Protein AF-A0A2V5YLE9-F1 (afdb_monomer)

Mean predicted aligned error: 8.65 Å

pLDDT: mean 86.05, std 17.77, range [42.78, 98.38]

Solvent-accessible surface area (backbone atoms only — not comparable to full-atom values): 5105 Å² total; per-residue (Å²): 140,82,92,82,78,96,72,80,71,75,74,76,61,71,86,76,62,84,81,78,90,77,70,87,95,57,62,68,45,78,48,78,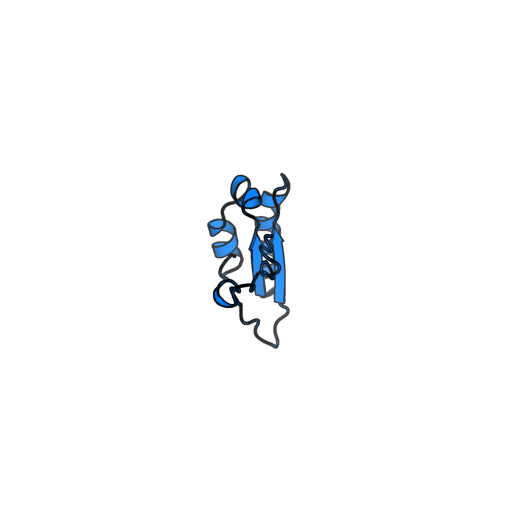40,48,66,44,91,67,34,50,54,50,52,58,54,38,42,53,42,41,75,71,67,30,49,39,40,43,37,50,40,76,61,18,50,82,58,36,56,60,67,60,48,22,66,50,35,73,35,76,61,78

Radius of gyration: 17.74 Å; Cα contacts (8 Å, |Δi|>4): 100; chains: 1; bounding box: 28×60×34 Å

Foldseek 3Di:
DDDDDPPPPPPPPPVPPPDDDDDPPAAEDEAEAEQDLCRVCVLVVLQVCVVVVYQYAYEYDPNSCVNPNQVSSCVSNVHHYD

Nearest PDB structures (foldseek):
  6tgv-assembly1_D  TM=9.806E-01  e=8.445E-07  Mycolicibacterium smegmatis MC2 155
  6tgv-assembly1_A-3  TM=9.786E-01  e=1.662E-06  Mycolicibacterium smegmatis MC2 155
  6tgv-assembly1_C  TM=9.787E-01  e=3.270E-06  Mycolicibacterium smegmatis MC2 155
  6tgv-assembly1_B  TM=9.795E-01  e=5.251E-06  Mycolicibacterium smegmatis MC2 155
  6jdd-assembly1_A  TM=8.702E-01  e=8.988E-03  Streptomyces sp.

Secondary structure (DSSP, 8-state):
-------------GGG-------TTS-EEEEEE-SSGGGGGHHHHHHHHHHTT-EEEEEE-HHHHTTS-HHHHHHHHSS-B-

Sequence (82 aa):
MAAIDKSSRRKVDKSLRKVVDIPPGRKSVVLGVTGSIAAYKSAELASLLVKQAHEVFVVMTQDATEFISPLTLQTLSKNPVM

Structure (mmCIF, N/CA/C/O backbone):
data_AF-A0A2V5YLE9-F1
#
_entry.id   AF-A0A2V5YLE9-F1
#
loop_
_atom_site.group_PDB
_atom_site.id
_atom_site.type_symbol
_atom_site.label_atom_id
_atom_site.label_alt_id
_atom_site.label_comp_id
_atom_site.label_asym_id
_atom_site.label_entity_id
_atom_site.label_seq_id
_atom_site.pdbx_PDB_ins_code
_atom_site.Cartn_x
_atom_site.Cartn_y
_atom_site.Cartn_z
_atom_site.occupancy
_atom_site.B_iso_or_equiv
_atom_site.auth_seq_id
_atom_site.auth_comp_id
_atom_site.auth_asym_id
_atom_site.auth_atom_id
_atom_site.pdbx_PDB_model_num
ATOM 1 N N . MET A 1 1 ? 0.999 -48.265 -21.685 1.00 43.25 1 MET A N 1
ATOM 2 C CA . MET A 1 1 ? 2.273 -48.221 -20.933 1.00 43.25 1 MET A CA 1
ATOM 3 C C . MET A 1 1 ? 2.927 -46.890 -21.302 1.00 43.25 1 MET A C 1
ATOM 5 O O . MET A 1 1 ? 3.290 -46.749 -22.451 1.00 43.25 1 MET A O 1
ATOM 9 N N . ALA A 1 2 ? 2.947 -45.817 -20.515 1.00 42.78 2 ALA A N 1
ATOM 10 C CA . ALA A 1 2 ? 2.765 -45.629 -19.084 1.00 42.78 2 ALA A CA 1
ATOM 11 C C . ALA A 1 2 ? 1.841 -44.428 -18.800 1.00 42.78 2 ALA A C 1
ATOM 13 O O . ALA A 1 2 ? 1.836 -43.438 -19.527 1.00 42.78 2 ALA A O 1
ATOM 14 N N . ALA A 1 3 ? 1.050 -44.558 -17.739 1.00 53.31 3 ALA A N 1
ATOM 15 C CA . ALA A 1 3 ? 0.249 -43.503 -17.145 1.00 53.31 3 ALA A CA 1
ATOM 16 C C . ALA A 1 3 ? 1.111 -42.709 -16.152 1.00 53.31 3 ALA A C 1
ATOM 18 O O . ALA A 1 3 ? 1.623 -43.306 -15.211 1.00 53.31 3 ALA A O 1
ATOM 19 N N . ILE A 1 4 ? 1.260 -41.399 -16.362 1.00 58.19 4 ILE A N 1
ATOM 20 C CA . ILE A 1 4 ? 1.827 -40.398 -15.436 1.00 58.19 4 ILE A CA 1
ATOM 21 C C . ILE A 1 4 ? 1.242 -39.052 -15.915 1.00 58.19 4 ILE A C 1
ATOM 23 O O . ILE A 1 4 ? 1.361 -38.745 -17.092 1.00 58.19 4 ILE A O 1
ATOM 27 N N . ASP A 1 5 ? 0.558 -38.187 -15.178 1.00 47.16 5 ASP A N 1
ATOM 28 C CA . ASP A 1 5 ? 0.082 -38.143 -13.804 1.00 47.16 5 ASP A CA 1
ATOM 29 C C . ASP A 1 5 ? -1.033 -37.067 -13.788 1.00 47.16 5 ASP A C 1
ATOM 31 O O . ASP A 1 5 ? -0.815 -35.917 -14.170 1.00 47.16 5 ASP A O 1
ATOM 35 N N . LYS A 1 6 ? -2.258 -37.437 -13.394 1.00 51.00 6 LYS A N 1
ATOM 36 C CA . LYS A 1 6 ? -3.410 -36.522 -13.240 1.00 51.00 6 LYS A CA 1
ATOM 37 C C . LYS A 1 6 ? -3.437 -35.868 -11.841 1.00 51.00 6 LYS A C 1
ATOM 39 O O . LYS A 1 6 ? -4.517 -35.549 -11.345 1.00 51.00 6 LYS A O 1
ATOM 44 N N . SER A 1 7 ? -2.286 -35.644 -11.196 1.00 52.75 7 SER A N 1
ATOM 45 C CA . SER A 1 7 ? -2.206 -35.151 -9.809 1.00 52.75 7 SER A CA 1
ATOM 46 C C . SER A 1 7 ? -1.720 -33.703 -9.631 1.00 52.75 7 SER A C 1
ATOM 48 O O . SER A 1 7 ? -1.457 -33.285 -8.504 1.00 52.75 7 SER A O 1
ATOM 50 N N . SER A 1 8 ? -1.693 -32.861 -10.668 1.00 46.66 8 SER A N 1
ATOM 51 C CA . SER A 1 8 ? -1.369 -31.428 -10.490 1.00 46.66 8 SER A CA 1
ATOM 52 C C . SER A 1 8 ? -2.593 -30.550 -10.178 1.00 46.66 8 SER A C 1
ATOM 54 O O . SER A 1 8 ? -2.709 -29.402 -10.613 1.00 46.66 8 SER A O 1
ATOM 56 N N . ARG A 1 9 ? -3.538 -31.063 -9.376 1.00 52.78 9 ARG A N 1
ATOM 57 C CA . ARG A 1 9 ? -4.424 -30.175 -8.612 1.00 52.78 9 ARG A CA 1
ATOM 58 C C . ARG A 1 9 ? -3.545 -29.527 -7.551 1.00 52.78 9 ARG A C 1
ATOM 60 O O . ARG A 1 9 ? -3.353 -30.113 -6.489 1.00 52.78 9 ARG A O 1
ATOM 67 N N . ARG A 1 10 ? -2.985 -28.348 -7.857 1.00 52.34 10 ARG A N 1
ATOM 68 C CA . ARG A 1 10 ? -2.326 -27.468 -6.882 1.00 52.34 10 ARG A CA 1
ATOM 69 C C . ARG A 1 10 ? -3.210 -27.409 -5.636 1.00 52.34 10 ARG A C 1
ATOM 71 O O . ARG A 1 10 ? -4.237 -26.733 -5.633 1.00 52.34 10 ARG A O 1
ATOM 78 N N . LYS A 1 11 ? -2.835 -28.145 -4.586 1.00 49.62 11 LYS A N 1
ATOM 79 C CA . LYS A 1 11 ? -3.309 -27.866 -3.235 1.00 49.62 11 LYS A CA 1
ATOM 80 C C . LYS A 1 11 ? -2.810 -26.455 -2.960 1.00 49.62 11 LYS A C 1
ATOM 82 O O . LYS A 1 11 ? -1.620 -26.266 -2.747 1.00 49.62 11 LYS A O 1
ATOM 87 N N . VAL A 1 12 ? -3.690 -25.464 -3.095 1.00 57.38 12 VAL A N 1
ATOM 88 C CA . VAL A 1 12 ? -3.396 -24.099 -2.660 1.00 57.38 12 VAL A CA 1
ATOM 89 C C . VAL A 1 12 ? -3.128 -24.215 -1.170 1.00 57.38 12 VAL A C 1
ATOM 91 O O . VAL A 1 12 ? -4.047 -24.495 -0.398 1.00 57.38 12 VAL A O 1
ATOM 94 N N . ASP A 1 13 ? -1.855 -24.127 -0.801 1.00 57.06 13 ASP A N 1
ATOM 95 C CA . ASP A 1 13 ? -1.427 -24.218 0.580 1.00 57.06 13 ASP A CA 1
ATOM 96 C C . ASP A 1 13 ? -2.142 -23.119 1.374 1.00 57.06 13 ASP A C 1
ATOM 98 O O . ASP A 1 13 ? -2.020 -21.927 1.082 1.00 57.06 13 ASP A O 1
ATOM 102 N N . LYS A 1 14 ? -2.962 -23.527 2.347 1.00 56.97 14 LYS A N 1
ATOM 103 C CA . LYS A 1 14 ? -3.711 -22.597 3.197 1.00 56.97 14 LYS A CA 1
ATOM 104 C C . LYS A 1 14 ? -2.769 -21.753 4.064 1.00 56.97 14 LYS A C 1
ATOM 106 O O . LYS A 1 14 ? -3.198 -20.693 4.505 1.00 56.97 14 LYS A O 1
ATOM 111 N N . SER A 1 15 ? -1.516 -22.182 4.257 1.00 59.41 15 SER A N 1
ATOM 112 C CA . SER A 1 15 ? -0.489 -21.451 5.009 1.00 59.41 15 SER A CA 1
ATOM 113 C C . SER A 1 15 ? -0.056 -20.136 4.336 1.00 59.41 15 SER A C 1
ATOM 115 O O . SER A 1 15 ? 0.373 -19.213 5.021 1.00 59.41 15 SER A O 1
ATOM 117 N N . LEU A 1 16 ? -0.232 -20.010 3.012 1.00 63.22 16 LEU A N 1
ATOM 118 C CA . LEU A 1 16 ? 0.145 -18.819 2.236 1.00 63.22 16 LEU A CA 1
ATOM 119 C C . LEU A 1 16 ? -0.897 -17.693 2.295 1.00 63.22 16 LEU A C 1
ATOM 121 O O . LEU A 1 16 ? -0.659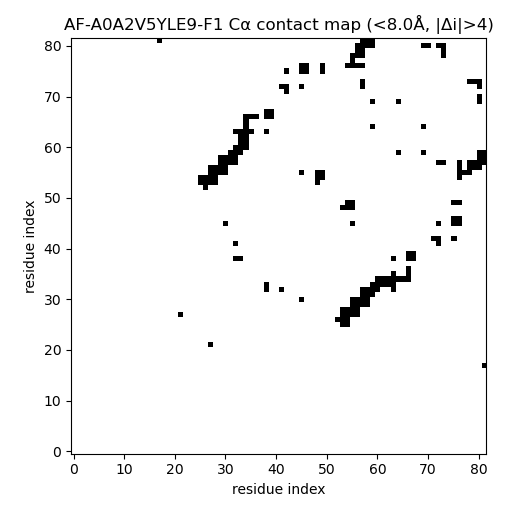 -16.595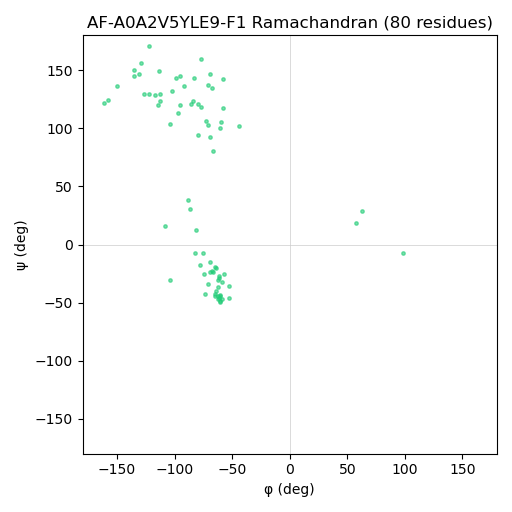 1.791 1.00 63.22 16 LEU A O 1
ATOM 125 N N . ARG A 1 17 ? -2.074 -17.941 2.883 1.00 66.69 17 ARG A N 1
ATOM 126 C CA . ARG A 1 17 ? -3.090 -16.902 3.063 1.00 66.69 17 ARG A CA 1
ATOM 127 C C . ARG A 1 17 ? -2.716 -16.053 4.271 1.00 66.69 17 ARG A C 1
ATOM 129 O O . ARG A 1 17 ? -3.069 -16.377 5.399 1.00 66.69 17 ARG A O 1
ATOM 136 N N . LYS A 1 18 ? -2.020 -14.948 4.024 1.00 73.62 18 LYS A N 1
ATOM 137 C CA . LYS A 1 18 ? -1.822 -13.898 5.022 1.00 73.62 18 LYS A CA 1
ATOM 138 C C . LYS A 1 18 ? -3.182 -13.200 5.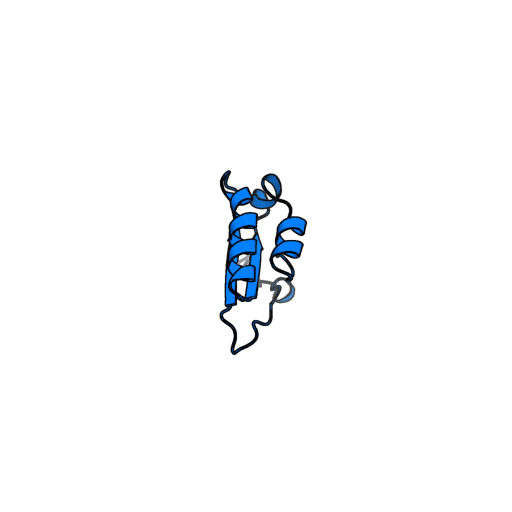210 1.00 73.62 18 LYS A C 1
ATOM 140 O O . LYS A 1 18 ? -3.651 -12.493 4.323 1.00 73.62 18 LYS A O 1
ATOM 145 N N . VAL A 1 19 ? -3.874 -13.510 6.307 1.00 78.06 19 VAL A N 1
ATOM 146 C CA . VAL A 1 19 ? -5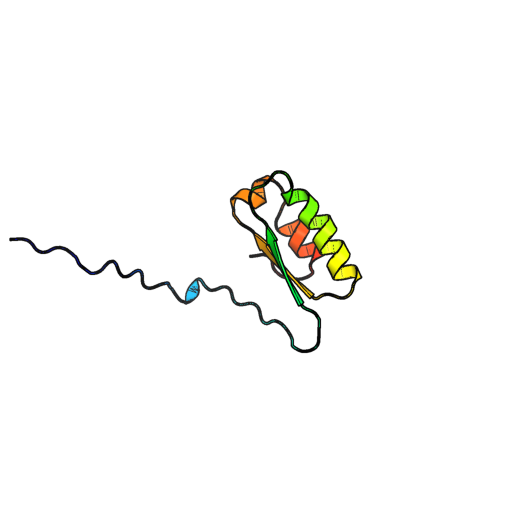.199 -12.953 6.635 1.00 78.06 19 VAL A CA 1
ATOM 147 C C . VAL A 1 19 ? -5.009 -11.712 7.498 1.00 78.06 19 VAL A C 1
ATOM 149 O O . VAL A 1 19 ? -4.195 -11.723 8.419 1.00 78.06 19 VAL A O 1
ATOM 152 N N . VAL A 1 20 ? -5.755 -10.651 7.195 1.00 80.88 20 VAL A N 1
ATOM 153 C CA . VAL A 1 20 ? -5.859 -9.468 8.053 1.00 80.88 20 VAL A CA 1
ATOM 154 C C . VAL A 1 20 ? -7.269 -9.387 8.603 1.00 80.88 20 VAL A C 1
ATOM 156 O O . VAL A 1 20 ? -8.229 -9.449 7.834 1.00 80.88 20 VAL A O 1
ATOM 159 N N . ASP A 1 21 ? -7.384 -9.219 9.916 1.00 80.94 21 ASP A N 1
ATOM 160 C CA . ASP A 1 21 ? -8.658 -8.936 10.562 1.00 80.94 21 ASP A CA 1
ATOM 161 C C . 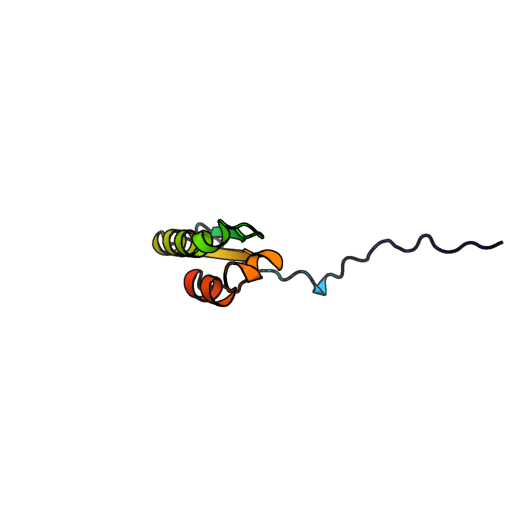ASP A 1 21 ? -9.027 -7.466 10.357 1.00 80.94 21 ASP A C 1
ATOM 163 O O . ASP A 1 21 ? -8.319 -6.554 10.786 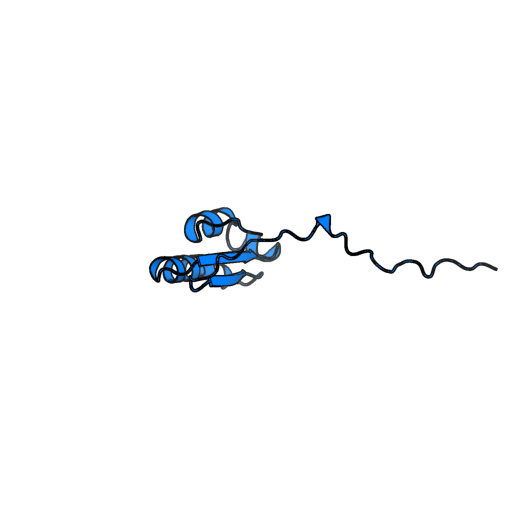1.00 80.94 21 ASP A O 1
ATOM 167 N N . ILE A 1 22 ? -10.153 -7.241 9.683 1.00 83.69 22 ILE A N 1
ATOM 168 C CA . ILE A 1 22 ? -10.693 -5.905 9.436 1.00 83.69 22 ILE A CA 1
ATOM 169 C C . ILE A 1 22 ? -11.752 -5.627 10.512 1.00 83.69 22 ILE A C 1
ATOM 171 O O . ILE A 1 22 ? -12.790 -6.297 10.522 1.00 83.69 22 ILE A O 1
ATOM 175 N N . PRO A 1 23 ? -11.523 -4.670 11.431 1.00 79.06 23 PRO A N 1
ATOM 176 C CA . PRO A 1 23 ? -12.440 -4.425 12.535 1.00 79.06 23 PRO A CA 1
ATOM 177 C C . PRO A 1 23 ? -13.784 -3.863 12.034 1.00 79.06 23 PRO A C 1
ATOM 179 O O . PRO A 1 23 ? -13.802 -2.929 11.226 1.00 79.06 23 PRO A O 1
ATOM 182 N N . PRO A 1 24 ? -14.926 -4.373 12.528 1.00 77.06 24 PRO A N 1
ATOM 183 C CA . PRO A 1 24 ? -16.233 -3.817 12.199 1.00 77.06 24 PRO A CA 1
ATOM 184 C C . PRO A 1 24 ? -16.419 -2.428 12.836 1.00 77.06 24 PRO A C 1
ATOM 186 O O . PRO A 1 24 ? -15.934 -2.159 13.932 1.00 77.06 24 PRO A O 1
ATOM 189 N N . GLY A 1 25 ? -17.148 -1.536 12.158 1.00 81.88 25 GLY A N 1
ATOM 190 C CA . GLY A 1 25 ? -17.530 -0.217 12.692 1.00 81.88 25 GLY A CA 1
ATOM 191 C C . GLY A 1 25 ? -16.660 0.967 12.248 1.00 81.88 25 GLY A C 1
ATOM 192 O O . GLY A 1 25 ? -17.047 2.113 12.475 1.00 81.88 25 GLY A O 1
ATOM 193 N N . ARG A 1 26 ? -15.540 0.730 11.551 1.00 81.62 26 ARG A N 1
ATOM 194 C CA . ARG A 1 26 ? -14.773 1.768 10.838 1.00 81.62 26 ARG A CA 1
ATOM 195 C C . ARG A 1 26 ? -14.829 1.546 9.331 1.00 81.62 26 ARG A C 1
ATOM 197 O O . ARG A 1 26 ? -14.940 0.420 8.859 1.00 81.62 26 ARG A O 1
ATOM 204 N N . LYS A 1 27 ? -14.763 2.635 8.558 1.00 93.06 27 LYS A N 1
ATOM 205 C CA . LYS A 1 27 ? -14.654 2.551 7.095 1.00 93.06 27 LYS A CA 1
ATOM 206 C C . LYS A 1 27 ? -13.243 2.084 6.741 1.00 93.06 27 LYS A C 1
ATOM 208 O O . LYS A 1 27 ? -12.301 2.866 6.860 1.00 93.06 27 LYS A O 1
ATOM 213 N N . SER A 1 28 ? -13.122 0.832 6.321 1.00 94.50 28 SER A N 1
ATOM 214 C CA . SER A 1 28 ? -11.852 0.215 5.938 1.00 94.50 28 SER A CA 1
ATOM 215 C C . SER A 1 28 ? -11.660 0.209 4.425 1.00 94.50 28 SER A C 1
ATOM 217 O O . SER A 1 28 ? -12.611 0.009 3.670 1.00 94.50 28 SER A O 1
ATOM 219 N N . VAL A 1 29 ? -10.421 0.414 3.986 1.00 95.62 29 VAL A N 1
ATOM 220 C CA . VAL A 1 29 ? -10.013 0.449 2.581 1.00 95.62 29 VAL A CA 1
ATOM 221 C C . VAL A 1 29 ? -8.866 -0.529 2.373 1.00 95.62 29 VAL A C 1
ATOM 223 O O . VAL A 1 29 ? -7.863 -0.479 3.083 1.00 95.62 29 VAL A O 1
ATOM 226 N N . VAL A 1 30 ? -8.994 -1.388 1.364 1.00 95.88 30 VAL A N 1
ATOM 227 C CA . VAL A 1 30 ? -7.877 -2.193 0.863 1.00 95.88 30 VAL A CA 1
ATOM 228 C C . VAL A 1 30 ? -7.259 -1.462 -0.324 1.00 9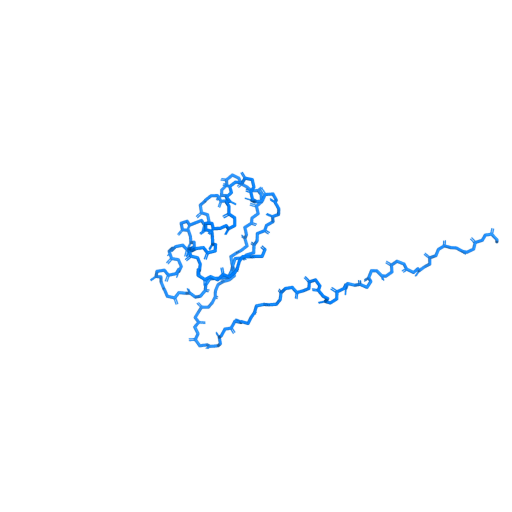5.88 30 VAL A C 1
ATOM 230 O O . VAL A 1 30 ? -7.938 -1.207 -1.318 1.00 95.88 30 VAL A O 1
ATOM 233 N N . LEU A 1 31 ? -5.980 -1.113 -0.218 1.00 97.50 31 LEU A N 1
ATOM 234 C CA . LEU A 1 31 ? -5.220 -0.425 -1.254 1.00 97.50 31 LEU A CA 1
ATOM 235 C C . LEU A 1 31 ? -4.279 -1.414 -1.950 1.00 97.50 31 LEU A C 1
ATOM 237 O O . LEU A 1 31 ? -3.241 -1.784 -1.404 1.00 97.50 31 LEU A O 1
ATOM 241 N N . GLY A 1 32 ? -4.651 -1.832 -3.160 1.00 97.69 32 GLY A N 1
ATOM 242 C CA . GLY A 1 32 ? -3.812 -2.656 -4.030 1.00 97.69 32 GLY A CA 1
ATOM 243 C C . GLY A 1 32 ? -2.831 -1.807 -4.840 1.00 97.69 32 GLY A C 1
ATOM 244 O O . GLY A 1 32 ? -3.259 -0.920 -5.577 1.00 97.69 32 GLY A O 1
ATOM 245 N N . VAL A 1 33 ? -1.531 -2.086 -4.737 1.00 98.38 33 VAL A N 1
ATOM 246 C CA . VAL A 1 33 ? -0.464 -1.374 -5.460 1.00 98.38 33 VAL A CA 1
ATOM 247 C C . VAL A 1 33 ? 0.260 -2.339 -6.402 1.00 98.38 33 VAL A C 1
ATOM 249 O O . VAL A 1 33 ? 0.689 -3.414 -5.997 1.00 98.38 33 VAL A O 1
ATOM 252 N N . THR A 1 34 ? 0.394 -1.968 -7.674 1.00 98.06 34 THR A N 1
ATOM 253 C CA . THR A 1 34 ? 1.014 -2.807 -8.717 1.00 98.06 34 THR A CA 1
ATOM 254 C C . THR A 1 34 ? 2.200 -2.100 -9.385 1.00 98.06 34 THR A C 1
ATOM 256 O O . THR A 1 34 ? 2.430 -0.915 -9.135 1.00 98.06 34 THR A O 1
ATOM 259 N N . GLY A 1 35 ? 2.969 -2.821 -10.212 1.00 97.19 35 GLY A N 1
ATOM 260 C CA . GLY A 1 35 ? 4.145 -2.315 -10.935 1.00 97.19 35 GLY A CA 1
ATOM 261 C C . GLY A 1 35 ? 3.809 -1.273 -12.007 1.00 97.19 35 GLY A C 1
ATOM 262 O O . GLY A 1 35 ? 3.729 -1.579 -13.192 1.00 97.19 35 GLY A O 1
ATOM 263 N N . SER A 1 36 ? 3.605 -0.029 -11.585 1.00 97.50 36 SER A N 1
ATOM 264 C CA . SER A 1 36 ? 3.345 1.126 -12.444 1.00 97.50 36 SER A CA 1
ATOM 265 C C . SER A 1 36 ? 4.179 2.308 -11.977 1.00 97.50 36 SER A C 1
ATOM 267 O O . SER A 1 36 ? 4.392 2.484 -10.779 1.00 97.50 36 SER A O 1
ATOM 269 N N . ILE A 1 37 ? 4.551 3.199 -12.899 1.00 97.56 37 ILE A N 1
ATOM 270 C CA . ILE A 1 37 ? 5.201 4.464 -12.538 1.00 97.56 37 ILE A CA 1
ATOM 271 C C . ILE A 1 37 ? 4.349 5.294 -11.567 1.00 97.56 37 ILE A C 1
ATOM 273 O O . ILE A 1 37 ? 4.884 6.067 -10.786 1.00 97.56 37 ILE A O 1
ATOM 277 N N . ALA A 1 38 ? 3.024 5.117 -11.561 1.00 97.81 38 ALA A N 1
ATOM 278 C CA . ALA A 1 38 ? 2.129 5.805 -10.634 1.00 97.81 38 ALA A CA 1
ATOM 279 C C . ALA A 1 38 ? 2.164 5.240 -9.199 1.00 97.81 38 ALA A C 1
ATOM 281 O O . ALA A 1 38 ? 1.571 5.842 -8.304 1.00 97.81 38 ALA A O 1
ATOM 282 N N . ALA A 1 39 ? 2.853 4.120 -8.948 1.00 98.38 39 ALA A N 1
ATOM 283 C CA . ALA A 1 39 ? 2.868 3.451 -7.649 1.00 98.38 39 ALA A CA 1
ATOM 284 C C . ALA A 1 39 ? 3.392 4.347 -6.517 1.00 98.38 39 ALA A C 1
ATOM 286 O O . ALA A 1 39 ? 2.871 4.271 -5.407 1.00 98.38 39 ALA A O 1
ATOM 287 N N . TYR A 1 40 ? 4.327 5.269 -6.776 1.00 97.75 40 TYR A N 1
ATOM 288 C CA . TYR A 1 40 ? 4.818 6.192 -5.741 1.00 97.75 40 TYR A CA 1
ATOM 289 C C . TYR A 1 40 ? 3.713 7.104 -5.171 1.00 97.75 40 TYR A C 1
ATOM 291 O O . TYR A 1 40 ? 3.758 7.476 -3.999 1.00 97.75 40 TYR A O 1
ATOM 299 N N . LYS A 1 41 ? 2.673 7.420 -5.962 1.00 98.06 41 LYS A N 1
ATOM 300 C CA . LYS A 1 41 ? 1.522 8.230 -5.517 1.00 98.06 41 LYS A CA 1
ATOM 301 C C . LYS A 1 41 ? 0.639 7.494 -4.510 1.00 98.06 41 LYS A C 1
ATOM 303 O O . LYS A 1 41 ? -0.156 8.126 -3.818 1.00 98.06 41 LYS A O 1
ATOM 308 N N . SER A 1 42 ? 0.787 6.174 -4.385 1.00 98.25 42 SER A N 1
ATOM 309 C CA . SER A 1 42 ? 0.056 5.396 -3.381 1.00 98.25 42 SER A CA 1
ATOM 310 C C . SER A 1 42 ? 0.392 5.831 -1.948 1.00 98.25 42 SER A C 1
ATOM 312 O O . SER A 1 42 ? -0.479 5.752 -1.085 1.00 98.25 42 SER A O 1
ATOM 314 N N . ALA A 1 43 ? 1.590 6.383 -1.700 1.00 98.25 43 ALA A N 1
ATOM 315 C CA . ALA A 1 43 ? 1.949 6.985 -0.414 1.00 98.25 43 ALA A CA 1
ATOM 316 C C . ALA A 1 43 ? 1.034 8.162 -0.049 1.00 98.25 43 ALA A C 1
ATOM 318 O O . ALA A 1 43 ? 0.494 8.229 1.057 1.00 98.25 43 ALA A O 1
ATOM 319 N N . GLU A 1 44 ? 0.832 9.085 -0.989 1.00 98.38 44 GLU A N 1
ATOM 320 C CA . GLU A 1 44 ? -0.039 10.241 -0.790 1.00 98.38 44 GLU A CA 1
ATOM 321 C C . GLU A 1 44 ? -1.484 9.791 -0.551 1.00 98.38 44 GLU A C 1
ATOM 323 O O . GLU A 1 44 ? -2.106 10.210 0.425 1.00 98.38 44 GLU A O 1
ATOM 328 N N . LEU A 1 45 ? -1.981 8.865 -1.377 1.00 98.25 45 LEU A N 1
ATOM 329 C CA . LEU A 1 45 ? -3.322 8.303 -1.231 1.00 98.25 45 LEU A CA 1
ATOM 330 C C . LEU A 1 45 ? -3.522 7.634 0.138 1.00 98.25 45 LEU A C 1
ATOM 332 O O . LEU A 1 45 ? -4.513 7.911 0.813 1.00 98.25 45 LEU A O 1
ATOM 336 N N . ALA A 1 46 ? -2.573 6.804 0.583 1.00 98.25 46 ALA A N 1
ATOM 337 C CA . ALA A 1 46 ? -2.626 6.167 1.896 1.00 98.25 46 ALA A CA 1
ATOM 338 C C . ALA A 1 46 ? -2.649 7.208 3.026 1.00 98.25 46 ALA A C 1
ATOM 340 O O . ALA A 1 46 ? -3.473 7.115 3.936 1.00 98.25 46 ALA A O 1
ATOM 341 N N . SER A 1 47 ? -1.803 8.242 2.942 1.00 98.19 47 SER A N 1
ATOM 342 C CA . SER A 1 47 ? -1.773 9.330 3.926 1.00 98.19 47 SER A CA 1
ATOM 343 C C . SER A 1 47 ? -3.107 10.078 4.001 1.00 98.19 47 SER A C 1
ATOM 345 O O . SER A 1 47 ? -3.594 10.359 5.097 1.00 98.19 47 SER A O 1
ATOM 347 N N . LEU A 1 48 ? -3.720 10.383 2.853 1.00 98.31 48 LEU A N 1
ATOM 348 C CA . LEU A 1 48 ? -5.008 11.078 2.786 1.00 98.31 48 LEU A CA 1
ATOM 349 C C . LEU A 1 48 ? -6.144 10.239 3.377 1.00 98.31 48 LEU A C 1
ATOM 351 O O . LEU A 1 48 ? -6.923 10.755 4.177 1.00 98.31 48 LEU A O 1
ATOM 355 N N . LEU A 1 49 ? -6.205 8.948 3.048 1.00 97.56 49 LEU A N 1
ATOM 356 C CA . LEU A 1 49 ? -7.215 8.037 3.589 1.00 97.56 49 LEU A CA 1
ATOM 357 C C . LEU A 1 49 ? -7.098 7.905 5.114 1.00 97.56 49 LEU A C 1
ATOM 359 O O . LEU A 1 49 ? -8.098 8.016 5.823 1.00 97.56 49 LEU A O 1
ATOM 363 N N . VAL A 1 50 ? -5.879 7.757 5.639 1.00 96.62 50 VAL A N 1
ATOM 364 C CA . VAL A 1 50 ? -5.650 7.697 7.092 1.00 96.62 50 VAL A CA 1
ATOM 365 C C . VAL A 1 50 ? -6.027 9.014 7.777 1.00 96.62 50 VAL A C 1
ATOM 367 O O . VAL A 1 50 ? -6.645 8.995 8.842 1.00 96.62 50 VAL A O 1
ATOM 370 N N . LYS A 1 51 ? -5.729 10.171 7.168 1.00 97.00 51 LYS A N 1
ATOM 371 C CA . LYS A 1 51 ? -6.162 11.490 7.678 1.00 97.00 51 LYS A CA 1
ATOM 372 C C . LYS A 1 51 ? -7.684 11.636 7.722 1.00 97.00 51 LYS A C 1
ATOM 374 O O . LYS A 1 51 ? -8.199 12.320 8.599 1.00 97.00 51 LYS A O 1
ATOM 379 N N . GLN A 1 52 ? -8.397 10.970 6.819 1.00 96.31 52 GLN A N 1
ATOM 380 C CA . GLN A 1 52 ? -9.861 10.892 6.806 1.00 96.31 52 GLN A CA 1
ATOM 381 C C . GLN A 1 52 ? -10.424 9.840 7.782 1.00 96.31 52 GLN A C 1
ATOM 383 O O . GLN A 1 52 ? -11.613 9.533 7.740 1.00 96.31 52 GLN A O 1
ATOM 388 N N . ALA A 1 53 ? -9.588 9.313 8.684 1.00 94.00 53 ALA A N 1
ATOM 389 C CA . ALA A 1 53 ? -9.937 8.301 9.678 1.00 94.00 53 ALA A CA 1
ATOM 390 C C . ALA A 1 53 ? -10.390 6.953 9.082 1.00 94.00 53 ALA A C 1
ATOM 392 O O . ALA A 1 53 ? -11.152 6.215 9.713 1.00 94.00 53 ALA A O 1
ATOM 393 N N . HIS A 1 54 ? -9.901 6.613 7.885 1.00 95.88 54 HIS A N 1
ATOM 394 C CA . HIS A 1 54 ? -10.043 5.273 7.320 1.00 95.88 54 HIS A CA 1
ATOM 395 C C . HIS A 1 54 ? -8.962 4.324 7.845 1.00 95.88 54 HIS A C 1
ATOM 397 O O . HIS A 1 54 ? -7.803 4.711 7.997 1.00 95.88 54 HIS A O 1
ATOM 403 N N . GLU A 1 55 ? -9.335 3.063 8.061 1.00 95.50 55 GLU A N 1
ATOM 404 C CA . GLU A 1 55 ? -8.367 1.975 8.244 1.00 95.50 55 GLU A CA 1
ATOM 405 C C . GLU A 1 55 ? -7.865 1.538 6.870 1.00 95.50 55 GLU A C 1
ATOM 407 O O . GLU A 1 55 ? -8.669 1.148 6.023 1.00 95.50 55 GLU A O 1
ATOM 412 N N . VAL A 1 56 ? -6.559 1.619 6.628 1.00 96.44 56 VAL A N 1
ATOM 413 C CA . VAL A 1 56 ? -5.975 1.327 5.313 1.00 96.44 56 VAL A CA 1
ATOM 414 C C . VAL A 1 56 ? -5.125 0.070 5.399 1.00 96.44 56 VAL A C 1
ATOM 416 O O . VAL A 1 56 ? -4.172 0.022 6.170 1.00 96.44 56 VAL A O 1
ATOM 419 N N . PHE A 1 57 ? -5.436 -0.922 4.570 1.00 96.44 57 PHE A N 1
ATOM 420 C CA . PHE A 1 57 ? -4.688 -2.171 4.449 1.00 96.44 57 PHE A CA 1
ATOM 421 C C . PHE A 1 57 ? -4.063 -2.248 3.064 1.00 96.44 57 PHE A C 1
ATOM 423 O O . PHE A 1 57 ? -4.774 -2.211 2.062 1.00 96.44 57 PHE A O 1
ATOM 430 N N . VAL A 1 58 ? -2.738 -2.328 2.993 1.00 97.25 58 VAL A N 1
ATOM 431 C CA . VAL A 1 58 ? -2.015 -2.268 1.719 1.00 97.25 58 VAL A CA 1
ATOM 432 C C . VAL A 1 58 ? -1.578 -3.663 1.296 1.00 97.25 58 VAL A C 1
ATOM 434 O O . VAL A 1 58 ? -0.979 -4.402 2.077 1.00 97.25 58 VAL A O 1
ATOM 437 N N . VAL A 1 59 ? -1.838 -3.985 0.033 1.00 96.75 59 VAL A N 1
ATOM 438 C CA . VAL A 1 59 ? -1.319 -5.177 -0.640 1.00 96.75 59 VAL A CA 1
ATOM 439 C C . VAL A 1 59 ? -0.553 -4.707 -1.861 1.00 96.75 59 VAL A C 1
ATOM 441 O O . VAL A 1 59 ? -1.086 -3.920 -2.644 1.00 96.75 59 VAL A O 1
ATOM 444 N N . MET A 1 60 ? 0.679 -5.163 -2.042 1.00 97.06 60 MET A N 1
ATOM 445 C CA . MET A 1 60 ? 1.498 -4.751 -3.171 1.00 97.06 60 MET A CA 1
ATOM 446 C C . MET A 1 60 ? 2.135 -5.926 -3.905 1.00 97.06 60 MET A C 1
ATOM 448 O O . MET A 1 60 ? 2.464 -6.953 -3.325 1.00 97.06 60 MET A O 1
ATOM 452 N N . THR A 1 61 ? 2.296 -5.791 -5.220 1.00 97.56 61 THR A N 1
ATOM 453 C CA . THR A 1 61 ? 3.030 -6.782 -6.017 1.00 97.56 61 THR A CA 1
ATOM 454 C C . THR A 1 61 ? 4.533 -6.612 -5.837 1.00 97.56 61 THR A C 1
ATOM 456 O O . THR A 1 61 ? 4.996 -5.508 -5.553 1.00 97.56 61 THR A O 1
ATOM 459 N N . GLN A 1 62 ? 5.306 -7.658 -6.134 1.00 96.56 62 GLN A N 1
ATOM 460 C CA . GLN A 1 62 ? 6.768 -7.563 -6.184 1.00 96.56 62 GLN A CA 1
ATOM 461 C C . GLN A 1 62 ? 7.228 -6.415 -7.099 1.00 96.56 62 GLN A C 1
ATOM 463 O O . GLN A 1 62 ? 8.000 -5.572 -6.678 1.00 96.56 62 GLN A O 1
ATOM 468 N N . ASP A 1 63 ? 6.655 -6.276 -8.297 1.00 98.12 63 ASP A N 1
ATOM 469 C CA . ASP A 1 63 ? 7.044 -5.201 -9.226 1.00 98.12 63 ASP A CA 1
ATOM 470 C C . ASP A 1 63 ? 6.748 -3.787 -8.695 1.00 98.12 63 ASP A C 1
ATOM 472 O O . ASP A 1 63 ? 7.330 -2.810 -9.156 1.00 98.12 63 ASP A O 1
ATOM 476 N N . ALA A 1 64 ? 5.841 -3.645 -7.721 1.00 98.31 64 ALA A N 1
ATOM 477 C CA . ALA A 1 64 ? 5.567 -2.351 -7.104 1.00 98.31 64 ALA A CA 1
ATOM 478 C C . ALA A 1 64 ? 6.701 -1.927 -6.158 1.00 98.31 64 ALA A C 1
ATOM 480 O O . ALA A 1 64 ? 6.897 -0.727 -5.955 1.00 98.31 64 ALA A O 1
ATOM 481 N N . THR A 1 65 ? 7.459 -2.886 -5.602 1.00 97.56 65 THR A N 1
ATOM 482 C CA . THR A 1 65 ? 8.557 -2.600 -4.664 1.00 97.56 65 THR A CA 1
ATOM 483 C C . THR A 1 65 ? 9.721 -1.875 -5.329 1.00 97.56 65 THR A C 1
ATOM 485 O O . THR A 1 65 ? 10.455 -1.165 -4.649 1.00 97.56 65 THR A O 1
ATOM 488 N N . GLU A 1 66 ? 9.848 -1.997 -6.652 1.00 97.81 66 GLU A N 1
ATOM 489 C CA . GLU A 1 66 ? 10.828 -1.263 -7.461 1.00 97.81 66 GLU A CA 1
ATOM 490 C C . GLU A 1 66 ? 10.518 0.242 -7.543 1.00 97.81 66 GLU A C 1
ATOM 492 O O . GLU A 1 66 ? 11.410 1.056 -7.773 1.00 97.81 66 GLU A O 1
ATOM 497 N N . PHE A 1 67 ? 9.255 0.634 -7.335 1.00 98.12 67 PHE A N 1
ATOM 498 C CA . PHE A 1 67 ? 8.809 2.030 -7.417 1.00 98.12 67 PHE A CA 1
ATOM 499 C C . PHE A 1 67 ? 8.576 2.674 -6.047 1.00 98.12 67 PHE A C 1
ATOM 501 O O . PHE A 1 67 ? 8.713 3.890 -5.903 1.00 98.12 67 PHE A O 1
ATOM 508 N N . ILE A 1 68 ? 8.179 1.890 -5.042 1.00 97.81 68 ILE A N 1
ATOM 509 C CA . ILE A 1 68 ? 7.922 2.371 -3.682 1.00 97.81 68 ILE A CA 1
ATOM 510 C C . ILE A 1 68 ? 8.205 1.276 -2.652 1.00 97.81 68 ILE A C 1
ATOM 512 O O . ILE A 1 68 ? 7.795 0.133 -2.814 1.00 97.81 68 ILE A O 1
ATOM 516 N N . SER A 1 69 ? 8.871 1.631 -1.551 1.00 97.81 69 SER A N 1
ATOM 517 C CA . SER A 1 69 ? 9.185 0.674 -0.487 1.00 97.81 69 SER A CA 1
ATOM 518 C C . SER A 1 69 ? 7.932 0.251 0.300 1.00 97.81 69 SER A C 1
ATOM 520 O O . SER A 1 69 ? 7.159 1.122 0.723 1.00 97.81 69 SER A O 1
ATOM 522 N N . PRO A 1 70 ? 7.775 -1.048 0.626 1.00 97.44 70 PRO A N 1
ATOM 523 C CA . PRO A 1 70 ? 6.752 -1.514 1.562 1.00 97.44 70 PRO A CA 1
ATOM 524 C C . PRO A 1 70 ? 6.785 -0.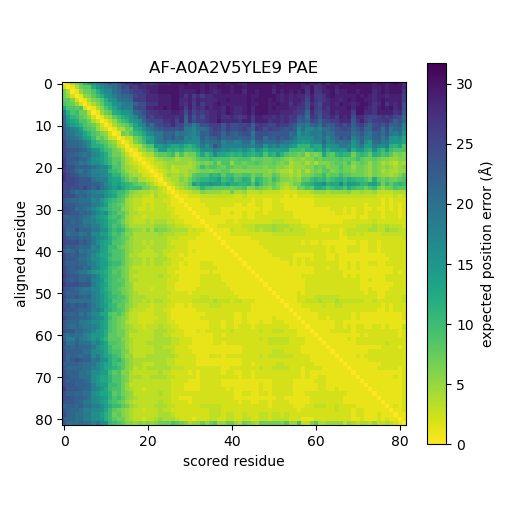781 2.911 1.00 97.44 70 PRO A C 1
ATOM 526 O O . PRO A 1 70 ? 5.735 -0.487 3.478 1.00 97.44 70 PRO A O 1
ATOM 529 N N . LEU A 1 71 ? 7.977 -0.420 3.411 1.00 98.00 71 LEU A N 1
ATOM 530 C CA . LEU A 1 71 ? 8.144 0.267 4.698 1.00 98.00 71 LEU A CA 1
ATOM 531 C C . LEU A 1 71 ? 7.460 1.641 4.714 1.00 98.00 71 LEU A C 1
ATOM 533 O O . LEU A 1 71 ? 6.874 2.041 5.724 1.00 98.00 71 LEU A O 1
ATOM 537 N N . THR A 1 72 ? 7.498 2.358 3.590 1.00 98.06 72 THR A N 1
ATOM 538 C CA . THR A 1 72 ? 6.820 3.649 3.440 1.00 98.06 72 THR A CA 1
ATOM 539 C C . THR A 1 72 ? 5.315 3.482 3.629 1.00 98.06 72 THR A C 1
ATOM 541 O O . THR A 1 72 ? 4.705 4.191 4.430 1.00 98.06 72 THR A O 1
ATOM 544 N N . LEU A 1 73 ? 4.716 2.507 2.944 1.00 98.12 73 LEU A N 1
ATOM 545 C CA . LEU A 1 73 ? 3.279 2.250 3.019 1.00 98.12 73 LEU A CA 1
ATOM 546 C C . LEU A 1 73 ? 2.866 1.659 4.370 1.00 98.12 73 LEU A C 1
ATOM 548 O O . LEU A 1 73 ? 1.808 2.021 4.881 1.00 98.12 73 LEU A O 1
ATOM 552 N N . GLN A 1 74 ? 3.712 0.842 5.000 1.00 97.62 74 GLN A N 1
ATOM 553 C CA . GLN A 1 74 ? 3.495 0.335 6.357 1.00 97.62 74 GLN A CA 1
ATOM 554 C C . GLN A 1 74 ? 3.427 1.479 7.374 1.00 97.62 74 GLN A C 1
ATOM 556 O O . GLN A 1 74 ? 2.519 1.545 8.200 1.00 97.62 74 GLN A O 1
ATOM 561 N N . THR A 1 75 ? 4.365 2.421 7.274 1.00 97.81 75 THR A N 1
ATOM 562 C CA . THR A 1 75 ? 4.438 3.579 8.172 1.00 97.81 75 THR A CA 1
ATOM 563 C C . THR A 1 75 ? 3.222 4.491 8.003 1.00 97.81 75 THR A C 1
ATOM 565 O O . THR A 1 75 ? 2.644 4.947 8.989 1.00 97.81 75 THR A O 1
ATOM 568 N N . LEU A 1 76 ? 2.804 4.741 6.757 1.00 98.06 76 LEU A N 1
ATOM 569 C CA . LEU A 1 76 ? 1.681 5.631 6.454 1.00 98.06 76 LEU A CA 1
ATOM 570 C C . LEU A 1 76 ? 0.322 5.012 6.787 1.00 98.06 76 LEU A C 1
ATOM 572 O O . LEU A 1 76 ? -0.530 5.702 7.339 1.00 98.06 76 LEU A O 1
ATOM 576 N N . SER A 1 77 ? 0.126 3.731 6.467 1.00 96.50 77 SER A N 1
ATOM 577 C CA . SER A 1 77 ? -1.131 3.012 6.710 1.00 96.50 77 SER A CA 1
ATOM 578 C C . SER A 1 77 ? -1.318 2.580 8.164 1.00 96.50 77 SER A C 1
ATOM 580 O O . SER A 1 77 ? -2.440 2.278 8.558 1.00 96.50 77 SER A O 1
ATOM 582 N N . LYS A 1 78 ? -0.232 2.557 8.956 1.00 95.25 78 LYS A N 1
ATOM 583 C CA . LYS A 1 78 ? -0.182 2.015 10.326 1.00 95.25 78 LYS A CA 1
ATOM 584 C C . LYS A 1 78 ? -0.595 0.541 10.419 1.00 95.25 78 LYS A C 1
ATOM 586 O O . LYS A 1 78 ? -0.888 0.055 11.506 1.00 95.25 78 LYS A O 1
ATOM 591 N N . ASN A 1 79 ? -0.572 -0.166 9.293 1.00 94.56 79 ASN A N 1
ATOM 592 C CA . ASN A 1 79 ? -0.924 -1.571 9.175 1.00 94.56 79 ASN A CA 1
ATOM 593 C C . ASN A 1 79 ? 0.195 -2.332 8.443 1.00 94.56 79 ASN A C 1
ATOM 595 O O . ASN A 1 79 ? 0.965 -1.728 7.690 1.00 94.56 79 ASN A O 1
ATOM 599 N N . PRO A 1 80 ? 0.321 -3.656 8.643 1.00 93.38 80 PRO A N 1
ATOM 600 C CA . PRO A 1 80 ? 1.255 -4.472 7.877 1.00 93.38 80 PRO A CA 1
ATOM 601 C C . PRO A 1 80 ? 0.976 -4.389 6.373 1.00 93.38 80 PRO A C 1
ATOM 603 O O . PRO A 1 80 ? -0.179 -4.402 5.950 1.00 93.38 80 PRO A O 1
ATOM 606 N N . VAL A 1 81 ? 2.041 -4.378 5.573 1.00 95.31 81 VAL A N 1
ATOM 607 C CA . VAL A 1 81 ? 1.956 -4.504 4.113 1.00 95.31 81 VAL A CA 1
ATOM 608 C C . VAL A 1 81 ? 2.165 -5.966 3.721 1.00 95.31 81 VAL A C 1
ATOM 610 O O . VAL A 1 81 ? 2.899 -6.716 4.387 1.00 95.31 81 VAL A O 1
ATOM 613 N N . MET A 1 82 ? 1.458 -6.395 2.680 1.00 89.69 82 MET A N 1
ATOM 614 C CA . MET A 1 82 ? 1.529 -7.745 2.120 1.00 89.69 82 MET A CA 1
ATOM 615 C C . MET A 1 82 ? 2.075 -7.740 0.711 1.00 89.69 82 MET A C 1
ATOM 617 O O . MET A 1 82 ? 1.696 -6.814 -0.039 1.00 89.69 82 MET A O 1
#